Protein AF-A0A075GXI6-F1 (afdb_monomer_lite)

pLDDT: mean 93.5, std 5.25, range [70.19, 98.56]

Secondary structure (DSSP, 8-state):
-PPPPP-HHHHHHHHHH--TTT-TTGGGHHHHEEEEEPPTT-S-SEEEEESS-HHHHHHHHHTT-----EEEEE-GGGGG-HHHHHHHHHHHHHHHTT--S--HHHHHHHHHHSPPPPTTT-HHHHHHHHHHHHHTS--EEE-TTT--EEE--SSSPPSB-TTT--B-

Radius of gyration: 20.56 Å; chains: 1; bounding box: 50×33×53 Å

Organism: NCBI:txid1457966

Foldseek 3Di:
DDFDDDPVVLLVVCVVVDDCLQQLQSVVCVPQEDEGEDDLPDPDQKAKDQPDDPVVQVVCSVVSHHSHHMYMYGHPLCPVPVLQRQLRVSLRVSCSSPNVDDDPVSVVVSCVSRNHDDCVNGPSSVVVQVVVVVVVPDQWAADPPPRDIDGDPDPDRDQADPPPRDGD

Sequence (168 aa):
MDPPTFPTELLATLSTHLTEEEAPFLPYLERELRLEWLDPDSSSLGNTHFEMNHHDLFKRRRLRSPPGPVTIGLHPMLVDDEALLRHTLVHELLHAAGLLEHTERHTKLADEIAPPPTLSSSPVLRSLREGAISASGEKYWICASCGYEWERRTMRKPARCLKCAALM

Structure (mmCIF, N/CA/C/O backbone):
data_AF-A0A075GXI6-F1
#
_entry.id   AF-A0A075GXI6-F1
#
loop_
_atom_site.group_PDB
_atom_site.id
_atom_site.type_symbol
_atom_site.label_atom_id
_atom_site.label_alt_id
_atom_site.label_comp_id
_atom_site.label_asym_id
_atom_site.label_entity_id
_atom_site.label_seq_id
_atom_site.pdbx_PDB_ins_code
_atom_site.Cartn_x
_atom_site.Cartn_y
_atom_site.Cartn_z
_atom_site.occupancy
_atom_site.B_iso_or_equiv
_atom_site.auth_seq_id
_atom_site.auth_comp_id
_atom_site.auth_asym_id
_atom_site.auth_atom_id
_atom_site.pdbx_PDB_model_num
ATOM 1 N N . MET A 1 1 ? -10.058 -18.959 -6.331 1.00 70.19 1 MET A N 1
ATOM 2 C CA . MET A 1 1 ? -8.951 -18.458 -5.500 1.00 70.19 1 MET A CA 1
ATOM 3 C C . MET A 1 1 ? -9.566 -18.154 -4.152 1.00 70.19 1 MET A C 1
ATOM 5 O O . MET A 1 1 ? -10.587 -17.474 -4.138 1.00 70.19 1 MET A O 1
ATOM 9 N N . ASP A 1 2 ? -9.052 -18.744 -3.077 1.00 77.94 2 ASP A N 1
ATOM 10 C CA . ASP A 1 2 ? -9.565 -18.458 -1.733 1.00 77.94 2 ASP A CA 1
ATOM 11 C C . ASP A 1 2 ? -9.301 -16.986 -1.384 1.00 77.94 2 ASP A C 1
ATOM 13 O O . ASP A 1 2 ? -8.319 -16.424 -1.881 1.00 77.94 2 ASP A O 1
ATOM 17 N N . PRO A 1 3 ? -10.171 -16.330 -0.596 1.00 78.38 3 PRO A N 1
ATOM 18 C CA . PRO A 1 3 ? -9.969 -14.937 -0.208 1.00 78.38 3 PRO A CA 1
ATOM 19 C C . PRO A 1 3 ? -8.657 -14.764 0.577 1.00 78.38 3 PRO A C 1
ATOM 21 O O . PRO A 1 3 ? -8.203 -15.718 1.217 1.00 78.38 3 PRO A O 1
ATOM 24 N N . PRO A 1 4 ? -8.042 -13.564 0.560 1.00 87.81 4 PRO A N 1
ATOM 25 C CA . PRO A 1 4 ? -6.832 -13.314 1.331 1.00 87.81 4 PRO A CA 1
ATOM 26 C C . PRO A 1 4 ? -7.063 -13.590 2.821 1.00 87.81 4 PRO A C 1
ATOM 28 O O . PRO A 1 4 ? -8.097 -13.220 3.383 1.00 87.81 4 PRO A O 1
ATOM 31 N N . THR A 1 5 ? -6.092 -14.228 3.473 1.00 89.69 5 THR A N 1
ATOM 32 C CA . THR A 1 5 ? -6.165 -14.537 4.905 1.00 89.69 5 THR A CA 1
ATOM 33 C C . THR A 1 5 ? -6.252 -13.257 5.732 1.00 89.69 5 THR A C 1
ATOM 35 O O . THR A 1 5 ? -5.486 -12.318 5.519 1.00 89.69 5 THR A O 1
ATOM 38 N N . PHE A 1 6 ? -7.160 -13.235 6.711 1.00 91.62 6 PHE A N 1
ATOM 39 C CA . PHE A 1 6 ? -7.337 -12.079 7.586 1.00 91.62 6 PHE A CA 1
ATOM 40 C C . PHE A 1 6 ? -6.053 -11.768 8.390 1.00 91.62 6 PHE A C 1
ATOM 42 O O . PHE A 1 6 ? -5.431 -12.694 8.920 1.00 91.62 6 PHE A O 1
ATOM 49 N N . PRO A 1 7 ? -5.630 -10.495 8.518 1.00 93.12 7 PRO A N 1
ATOM 50 C CA . PRO A 1 7 ? -4.269 -10.161 8.923 1.00 93.12 7 PRO A CA 1
ATOM 51 C C . PRO A 1 7 ? -4.140 -9.890 10.431 1.00 93.12 7 PRO A C 1
ATOM 53 O O . PRO A 1 7 ? -3.653 -8.836 10.840 1.00 93.12 7 PRO A O 1
ATOM 56 N N . THR A 1 8 ? -4.559 -10.838 11.274 1.00 94.19 8 THR A N 1
ATOM 57 C CA . THR A 1 8 ? -4.611 -10.668 12.742 1.00 94.19 8 THR A CA 1
ATOM 58 C C . THR A 1 8 ? -3.270 -10.237 13.349 1.00 94.19 8 THR A C 1
ATOM 60 O O . THR A 1 8 ? -3.213 -9.257 14.090 1.00 94.19 8 THR A O 1
ATOM 63 N N . GLU A 1 9 ? -2.171 -10.900 12.981 1.00 95.12 9 GLU A N 1
ATOM 64 C CA . GLU A 1 9 ? -0.828 -10.576 13.494 1.00 95.12 9 GLU A CA 1
ATOM 65 C C . GLU A 1 9 ? -0.354 -9.171 13.080 1.00 95.12 9 GLU A C 1
ATOM 67 O O . GLU A 1 9 ? 0.336 -8.480 13.834 1.00 95.12 9 GLU A O 1
ATOM 72 N N . LEU A 1 10 ? -0.742 -8.709 11.886 1.00 96.06 10 LEU A N 1
ATOM 73 C CA . LEU A 1 10 ? -0.408 -7.362 11.419 1.00 96.06 10 LEU A CA 1
ATOM 74 C C . LEU A 1 10 ? -1.218 -6.298 12.160 1.00 96.06 10 LEU A C 1
ATOM 76 O O . LEU A 1 10 ? -0.653 -5.268 12.513 1.00 96.06 10 LEU A O 1
ATOM 80 N N . LEU A 1 11 ? -2.500 -6.544 12.449 1.00 96.62 11 LEU A N 1
ATOM 81 C CA . LEU A 1 11 ? -3.308 -5.639 13.276 1.00 96.62 11 LEU A CA 1
ATOM 82 C C . LEU A 1 11 ? -2.735 -5.513 14.695 1.00 96.62 11 LEU A C 1
ATOM 84 O O . LEU A 1 11 ? -2.655 -4.405 15.235 1.00 96.62 11 LEU A O 1
ATOM 88 N N . ALA A 1 12 ? -2.275 -6.626 15.275 1.00 96.12 12 ALA A N 1
ATOM 89 C CA . ALA A 1 12 ? -1.589 -6.620 16.564 1.00 96.12 12 ALA A CA 1
ATOM 90 C C . ALA A 1 12 ? -0.286 -5.806 16.501 1.00 96.12 12 ALA A C 1
ATOM 92 O O . ALA A 1 12 ? -0.059 -4.949 17.353 1.00 96.12 12 ALA A O 1
ATOM 93 N N . THR A 1 13 ? 0.518 -6.003 15.451 1.00 97.00 13 THR A N 1
ATOM 94 C CA . THR A 1 13 ? 1.751 -5.233 15.219 1.00 97.00 13 THR A CA 1
ATOM 95 C C . THR A 1 13 ? 1.452 -3.739 15.076 1.00 97.00 13 THR A C 1
ATOM 97 O O . THR A 1 13 ? 2.051 -2.916 15.755 1.00 97.00 13 THR A O 1
ATOM 100 N N . LEU A 1 14 ? 0.473 -3.349 14.261 1.00 96.19 14 LEU A N 1
ATOM 101 C CA . LEU A 1 14 ? 0.084 -1.943 14.109 1.00 96.19 14 LEU A CA 1
ATOM 102 C C . LEU A 1 14 ? -0.299 -1.305 15.450 1.00 96.19 14 LEU A C 1
ATOM 104 O O . LEU A 1 14 ? 0.097 -0.173 15.727 1.00 96.19 14 LEU A O 1
ATOM 108 N N . SER A 1 15 ? -0.988 -2.058 16.310 1.00 95.25 15 SER A N 1
ATOM 109 C CA . SER A 1 15 ? -1.419 -1.593 17.633 1.00 95.25 15 SER A CA 1
ATOM 110 C C . SER A 1 15 ? -0.255 -1.322 18.593 1.00 95.25 15 SER A C 1
ATOM 112 O O . SER A 1 15 ? -0.426 -0.565 19.543 1.00 95.25 15 SER A O 1
ATOM 114 N N . THR A 1 16 ? 0.936 -1.890 18.359 1.00 96.50 16 THR A N 1
ATOM 115 C CA . THR A 1 16 ? 2.135 -1.579 19.158 1.00 96.50 16 THR A CA 1
ATOM 116 C C . THR A 1 16 ? 2.906 -0.365 18.641 1.00 96.50 16 THR A C 1
ATOM 118 O O . THR A 1 16 ? 3.706 0.199 19.384 1.00 96.50 16 THR A O 1
ATOM 121 N N . HIS A 1 17 ? 2.694 0.042 17.385 1.00 94.88 17 HIS A N 1
ATOM 122 C CA . HIS A 1 17 ? 3.408 1.161 16.756 1.00 94.88 17 HIS A CA 1
ATOM 123 C C . HIS A 1 17 ? 2.597 2.461 16.680 1.00 94.88 17 HIS A C 1
ATOM 125 O O . HIS A 1 17 ? 3.185 3.532 16.488 1.00 94.88 17 HIS A O 1
ATOM 131 N N . LEU A 1 18 ? 1.270 2.369 16.781 1.00 95.50 18 LEU A N 1
ATOM 132 C CA . LEU A 1 18 ? 0.345 3.476 16.565 1.00 95.50 18 LEU A CA 1
ATOM 133 C C . LEU A 1 18 ? -0.436 3.813 17.827 1.00 95.50 18 LEU A C 1
ATOM 135 O O . LEU A 1 18 ? -0.896 2.946 18.566 1.00 95.50 18 LEU A O 1
ATOM 139 N N . THR A 1 19 ? -0.638 5.108 18.029 1.00 94.31 19 THR A N 1
ATOM 140 C CA . THR A 1 19 ? -1.552 5.621 19.048 1.00 94.31 19 THR A CA 1
ATOM 141 C C . THR A 1 19 ? -2.986 5.713 18.516 1.00 94.31 19 THR A C 1
ATOM 143 O O . THR A 1 19 ? -3.212 5.825 17.310 1.00 94.31 19 THR A O 1
ATOM 146 N N . GLU A 1 20 ? -3.977 5.766 19.413 1.00 90.69 20 GLU A N 1
ATOM 147 C CA . GLU A 1 20 ? -5.381 6.016 19.033 1.00 90.69 20 GLU A CA 1
ATOM 148 C C . GLU A 1 20 ? -5.595 7.366 18.324 1.00 90.69 20 GLU A C 1
ATOM 150 O O . GLU A 1 20 ? -6.607 7.571 17.656 1.00 90.69 20 GLU A O 1
ATOM 155 N N . GLU A 1 21 ? -4.679 8.322 18.493 1.00 92.06 21 GLU A N 1
ATOM 156 C CA . GLU A 1 21 ? -4.751 9.617 17.817 1.00 92.06 21 GLU A CA 1
ATOM 157 C C . GLU A 1 21 ? -4.282 9.536 16.358 1.00 92.06 21 GLU A C 1
ATOM 159 O O . GLU A 1 21 ? -4.904 10.126 15.466 1.00 92.06 21 GLU A O 1
ATOM 164 N N . GLU A 1 22 ? -3.208 8.786 16.104 1.00 93.88 22 GLU A N 1
ATOM 165 C CA . GLU A 1 22 ? -2.712 8.526 14.750 1.00 93.88 22 GLU A CA 1
ATOM 166 C C . GLU A 1 22 ? -3.691 7.632 13.975 1.00 93.88 22 GLU A C 1
ATOM 168 O O . GLU A 1 22 ? -4.036 7.946 12.831 1.00 93.88 22 GLU A O 1
ATOM 173 N N . ALA A 1 23 ? -4.173 6.569 14.629 1.00 96.94 23 ALA A N 1
ATOM 174 C CA . ALA A 1 23 ? -4.925 5.470 14.032 1.00 96.94 23 ALA A CA 1
ATOM 175 C C . ALA A 1 23 ? -6.280 5.212 14.731 1.00 96.94 23 ALA A C 1
ATOM 177 O O . ALA A 1 23 ? -6.505 4.144 15.307 1.00 96.94 23 ALA A O 1
ATOM 178 N N . PRO A 1 24 ? -7.224 6.169 14.687 1.00 97.38 24 PRO A N 1
ATOM 179 C CA . PRO A 1 24 ? -8.476 6.096 15.444 1.00 97.38 24 PRO A CA 1
ATOM 180 C C . PRO A 1 24 ? -9.425 4.980 14.992 1.00 97.38 24 PRO A C 1
ATOM 182 O O . PRO A 1 24 ? -10.404 4.701 15.684 1.00 97.38 24 PRO A O 1
ATOM 185 N N . PHE A 1 25 ? -9.183 4.366 13.832 1.00 98.06 25 PHE A N 1
ATOM 186 C CA . PHE A 1 25 ? -10.013 3.278 13.323 1.00 98.06 25 PHE A CA 1
ATOM 187 C C . PHE A 1 25 ? -9.465 1.889 13.640 1.00 98.06 25 PHE A C 1
ATOM 189 O O . PHE A 1 25 ? -10.226 0.923 13.578 1.00 98.06 25 PHE A O 1
ATOM 196 N N . LEU A 1 26 ? -8.189 1.789 14.028 1.00 97.50 26 LEU A N 1
ATOM 197 C CA . LEU A 1 26 ? -7.507 0.523 14.294 1.00 97.50 26 LEU A CA 1
ATOM 198 C C . LEU A 1 26 ? -8.277 -0.407 15.253 1.00 97.50 26 LEU A C 1
ATOM 200 O O . LEU A 1 26 ? -8.435 -1.578 14.905 1.00 97.50 26 LEU A O 1
ATOM 204 N N . PRO A 1 27 ? -8.861 0.074 16.374 1.00 96.69 27 PRO A N 1
ATOM 205 C CA . PRO A 1 27 ? -9.603 -0.789 17.301 1.00 96.69 27 PRO A CA 1
ATOM 206 C C . PRO A 1 27 ? -10.870 -1.423 16.712 1.00 96.69 27 PRO A C 1
ATOM 208 O O . PRO A 1 27 ? -11.437 -2.340 17.300 1.00 96.69 27 PRO A O 1
ATOM 211 N N . TYR A 1 28 ? -11.359 -0.918 15.577 1.00 97.38 28 TYR A N 1
ATOM 212 C CA . TYR A 1 28 ? -12.591 -1.389 14.948 1.00 97.38 28 TYR A CA 1
ATOM 213 C C . TYR A 1 28 ? -12.333 -2.324 13.760 1.00 97.38 28 TYR A C 1
ATOM 215 O O . TYR A 1 28 ? -13.268 -2.988 13.310 1.00 97.38 28 TYR A O 1
ATOM 223 N N . LEU A 1 29 ? -11.095 -2.407 13.258 1.00 97.25 29 LEU A N 1
ATOM 224 C CA . LEU A 1 29 ? -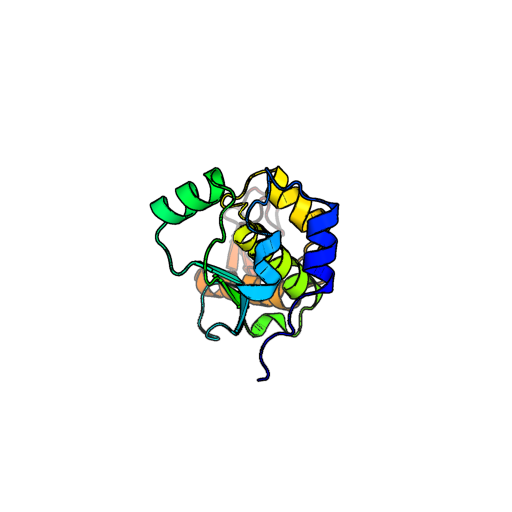10.791 -3.146 12.030 1.00 97.25 29 LEU A CA 1
ATOM 225 C C . LEU A 1 29 ? -11.067 -4.644 12.142 1.00 97.25 29 LEU A C 1
ATOM 227 O O . LEU A 1 29 ? -11.517 -5.230 11.169 1.00 97.25 29 LEU A O 1
ATOM 231 N N . GLU A 1 30 ? -10.904 -5.257 13.314 1.00 95.75 30 GLU A N 1
ATOM 232 C CA . GLU A 1 30 ? -11.209 -6.684 13.497 1.00 95.75 30 GLU A CA 1
ATOM 233 C C . GLU A 1 30 ? -12.666 -7.038 13.142 1.00 95.75 30 GLU A C 1
ATOM 235 O O . GLU A 1 30 ? -12.946 -8.135 12.666 1.00 95.75 30 GLU A O 1
ATOM 240 N N . ARG A 1 31 ? -13.596 -6.091 13.325 1.00 96.31 31 ARG A N 1
ATOM 241 C CA . ARG A 1 31 ? -15.018 -6.273 13.001 1.00 96.31 31 ARG A CA 1
ATOM 242 C C . ARG A 1 31 ? -15.401 -5.718 11.631 1.00 96.31 31 ARG A C 1
ATOM 244 O O . ARG A 1 31 ? -16.294 -6.263 10.988 1.00 96.31 31 ARG A O 1
ATOM 251 N N . GLU A 1 32 ? -14.810 -4.597 11.229 1.00 96.81 32 GLU A N 1
ATOM 252 C CA . GLU A 1 32 ? -15.275 -3.824 10.071 1.00 96.81 32 GLU A CA 1
ATOM 253 C C . GLU A 1 32 ? -14.485 -4.107 8.779 1.00 96.81 32 GLU A C 1
ATOM 255 O O . GLU A 1 32 ? -14.977 -3.792 7.693 1.00 96.81 32 GLU A O 1
ATOM 260 N N . LEU A 1 33 ? -13.276 -4.678 8.882 1.00 97.94 33 LEU A N 1
ATOM 261 C CA . LEU A 1 33 ? -12.390 -4.921 7.744 1.00 97.94 33 LEU A CA 1
ATOM 262 C C . LEU A 1 33 ? -12.780 -6.182 6.973 1.00 97.94 33 LEU A C 1
ATOM 264 O O . LEU A 1 33 ? -12.991 -7.252 7.543 1.00 97.94 33 LEU A O 1
ATOM 268 N N . ARG A 1 34 ? -12.769 -6.072 5.647 1.00 97.25 34 ARG A N 1
ATOM 269 C CA . ARG A 1 34 ? -12.806 -7.199 4.713 1.00 97.25 34 ARG A CA 1
ATOM 270 C C . ARG A 1 34 ? -11.604 -7.144 3.781 1.00 97.25 34 ARG A C 1
ATOM 272 O O . ARG A 1 34 ? -11.156 -6.060 3.417 1.00 97.25 34 ARG A O 1
ATOM 279 N N . LEU A 1 35 ? -11.109 -8.316 3.393 1.00 97.25 35 LEU A N 1
ATOM 280 C CA . LEU A 1 35 ? -10.091 -8.455 2.357 1.00 97.25 35 LEU A CA 1
ATOM 281 C C . LEU A 1 35 ? -10.697 -9.103 1.118 1.00 97.25 35 LEU A C 1
ATOM 283 O O . LEU A 1 35 ? -11.467 -10.058 1.231 1.00 97.25 35 LEU A O 1
ATOM 287 N N . GLU A 1 36 ? -10.300 -8.623 -0.053 1.00 97.06 36 GLU A N 1
ATOM 288 C CA . GLU A 1 36 ? -10.678 -9.217 -1.331 1.00 97.06 36 GLU A CA 1
ATOM 289 C C . GLU A 1 36 ? -9.523 -9.203 -2.332 1.00 97.06 36 GLU A C 1
ATOM 291 O O . GLU A 1 36 ? -8.567 -8.433 -2.215 1.00 97.06 36 GLU A O 1
ATOM 296 N N . TRP A 1 37 ? -9.621 -10.078 -3.331 1.00 97.19 37 TRP A N 1
ATOM 297 C CA . TRP A 1 37 ? -8.776 -9.985 -4.513 1.00 97.19 37 TRP A CA 1
ATOM 298 C C . TRP A 1 37 ? -9.401 -8.999 -5.494 1.00 97.19 37 TRP A C 1
ATOM 300 O O . TRP A 1 37 ? -10.583 -9.111 -5.819 1.00 97.19 37 TRP A O 1
ATOM 310 N N . LEU A 1 38 ? -8.595 -8.057 -5.971 1.00 97.12 38 LEU A N 1
ATOM 311 C CA . LEU A 1 38 ? -8.972 -7.148 -7.044 1.00 97.12 38 LEU A CA 1
ATOM 312 C C . LEU A 1 38 ? -9.123 -7.898 -8.369 1.00 97.12 38 LEU A C 1
ATOM 314 O O . LEU A 1 38 ? -8.609 -9.006 -8.551 1.00 97.12 38 LEU A O 1
ATOM 318 N N . ASP A 1 39 ? -9.786 -7.238 -9.316 1.00 94.94 39 ASP A N 1
ATOM 319 C CA . ASP A 1 39 ? -9.790 -7.660 -10.712 1.00 94.94 39 ASP A CA 1
ATOM 320 C C . ASP A 1 39 ? -8.337 -7.761 -11.235 1.00 94.94 39 ASP A C 1
ATOM 322 O O . ASP A 1 39 ? -7.554 -6.837 -10.987 1.00 94.94 39 ASP A O 1
ATOM 326 N N . PRO A 1 40 ? -7.944 -8.848 -11.931 1.00 93.19 40 PRO A N 1
ATOM 327 C CA . PRO A 1 40 ? -6.618 -8.976 -12.541 1.00 93.19 40 PRO A CA 1
ATOM 328 C C . PRO A 1 40 ? -6.243 -7.861 -13.529 1.00 93.19 40 PRO A C 1
ATOM 330 O O . PRO A 1 40 ? -5.057 -7.691 -13.806 1.00 93.19 40 PRO A O 1
ATOM 333 N N . ASP A 1 41 ? -7.227 -7.131 -14.061 1.00 91.62 41 ASP A N 1
ATOM 334 C CA . ASP A 1 41 ? -7.021 -5.983 -14.950 1.00 91.62 41 ASP A CA 1
ATOM 335 C C . ASP A 1 41 ? -6.939 -4.643 -14.183 1.00 91.62 41 ASP A C 1
ATOM 337 O O . ASP A 1 41 ? -6.792 -3.573 -14.783 1.00 91.62 41 ASP A O 1
ATOM 341 N N . SER A 1 42 ? -7.024 -4.669 -12.847 1.00 92.88 42 SER A N 1
ATOM 342 C CA . SER A 1 42 ? -6.868 -3.486 -11.997 1.00 92.88 42 SER A CA 1
ATOM 343 C C . SER A 1 42 ? -5.487 -2.852 -12.172 1.00 92.88 42 SER A C 1
ATOM 345 O O . SER A 1 42 ? -4.449 -3.505 -12.082 1.00 92.88 42 SER A O 1
ATOM 347 N N . SER A 1 43 ? -5.452 -1.526 -12.317 1.00 89.75 43 SER A N 1
ATOM 348 C CA . SER A 1 43 ? -4.199 -0.765 -12.383 1.00 89.75 43 SER A CA 1
ATOM 349 C C . SER A 1 43 ? -3.479 -0.627 -11.035 1.00 89.75 43 SER A C 1
ATOM 351 O O . SER A 1 43 ? -2.363 -0.107 -10.992 1.00 89.75 43 SER A O 1
ATOM 353 N N . SER A 1 44 ? -4.118 -1.028 -9.934 1.00 94.44 44 SER A N 1
ATOM 354 C CA . SER A 1 44 ? -3.609 -0.858 -8.569 1.00 94.44 44 SER A CA 1
ATOM 355 C C . SER A 1 44 ? -3.195 -2.193 -7.958 1.00 94.44 44 SER A C 1
ATOM 357 O O . SER A 1 44 ? -3.921 -3.178 -8.078 1.00 94.44 44 SER A O 1
ATOM 359 N N . LEU A 1 45 ? -2.059 -2.205 -7.250 1.00 96.50 45 LEU A N 1
ATOM 360 C CA . LEU A 1 45 ? -1.600 -3.364 -6.470 1.00 96.50 45 LEU A CA 1
ATOM 361 C C . LEU A 1 45 ? -2.414 -3.574 -5.192 1.00 96.50 45 LEU A C 1
ATOM 363 O O . LEU A 1 45 ? -2.636 -4.709 -4.783 1.00 96.50 45 LEU A O 1
ATOM 367 N N . GLY A 1 46 ? -2.846 -2.483 -4.574 1.00 97.56 46 GLY A N 1
ATOM 368 C CA . GLY A 1 46 ? -3.721 -2.481 -3.417 1.00 97.56 46 GLY A CA 1
ATOM 369 C C . GLY A 1 46 ? -4.608 -1.247 -3.442 1.00 97.56 46 GLY A C 1
ATOM 370 O O . GLY A 1 46 ? -4.292 -0.263 -4.119 1.00 97.56 46 GLY A O 1
ATOM 371 N N . ASN A 1 47 ? -5.750 -1.330 -2.772 1.00 97.75 47 ASN A N 1
ATOM 372 C CA . ASN A 1 47 ? -6.567 -0.167 -2.469 1.00 97.75 47 ASN A CA 1
ATOM 373 C C . ASN A 1 47 ? -7.339 -0.367 -1.162 1.00 97.75 47 ASN A C 1
ATOM 375 O O . ASN A 1 47 ? -7.594 -1.488 -0.727 1.00 97.75 47 ASN A O 1
ATOM 379 N N . THR A 1 48 ? -7.742 0.752 -0.569 1.00 98.12 48 THR A N 1
ATOM 380 C CA . THR A 1 48 ? -8.612 0.792 0.602 1.00 98.12 48 THR A CA 1
ATOM 381 C C . THR A 1 48 ? -9.884 1.537 0.236 1.00 98.12 48 THR A C 1
ATOM 383 O O . THR A 1 48 ? -9.849 2.708 -0.148 1.00 98.12 48 THR A O 1
ATOM 386 N N . HIS A 1 49 ? -11.020 0.863 0.363 1.00 97.44 49 HIS A N 1
ATOM 387 C CA . HIS A 1 49 ? -12.335 1.419 0.096 1.00 97.44 49 HIS A CA 1
ATOM 388 C C . HIS A 1 49 ? -13.141 1.559 1.387 1.00 97.44 49 HIS A C 1
ATOM 390 O O . HIS A 1 49 ? -13.379 0.582 2.097 1.00 97.44 49 HIS A O 1
ATOM 396 N N . PHE A 1 50 ? -13.600 2.778 1.660 1.00 97.75 50 PHE A N 1
ATOM 397 C CA . PHE A 1 50 ? -14.596 3.059 2.687 1.00 97.75 50 PHE A CA 1
ATOM 398 C C . PHE A 1 50 ? -15.951 3.263 2.011 1.00 97.75 50 PHE A C 1
ATOM 400 O O . PHE A 1 50 ? -16.046 4.025 1.052 1.00 97.75 50 PHE A O 1
ATOM 407 N N . GLU A 1 51 ? -17.008 2.661 2.558 1.00 95.62 51 GLU A N 1
ATOM 408 C CA . GLU A 1 51 ? -18.380 2.834 2.044 1.00 95.62 51 GLU A CA 1
ATOM 409 C C . GLU A 1 51 ? -18.878 4.289 2.150 1.00 95.62 51 GLU A C 1
ATOM 411 O O . GLU A 1 51 ? -19.803 4.714 1.457 1.00 95.62 51 GLU A O 1
ATOM 416 N N . MET A 1 52 ? -18.291 5.072 3.058 1.00 93.31 52 MET A N 1
ATOM 417 C CA . MET A 1 52 ? -18.659 6.468 3.277 1.00 93.31 52 MET A CA 1
ATOM 418 C C . MET A 1 52 ? -17.823 7.441 2.446 1.00 93.31 52 MET A C 1
ATOM 420 O O . MET A 1 52 ? -16.683 7.177 2.075 1.00 93.31 52 MET A O 1
ATOM 424 N N . ASN A 1 53 ? -18.378 8.632 2.219 1.00 94.06 53 ASN A N 1
ATOM 425 C CA . ASN A 1 53 ? -17.643 9.718 1.583 1.00 94.06 53 ASN A CA 1
ATOM 426 C C . ASN A 1 53 ? -16.538 10.280 2.502 1.00 94.06 53 ASN A C 1
ATOM 428 O O . ASN A 1 53 ? -16.543 10.100 3.722 1.00 94.06 53 ASN A O 1
ATOM 432 N N . HIS A 1 54 ? -15.626 11.048 1.903 1.00 91.94 54 HIS A N 1
ATOM 433 C CA . HIS A 1 54 ? -14.493 11.658 2.599 1.00 91.94 54 HIS A CA 1
ATOM 434 C C . HIS A 1 54 ? -14.913 12.534 3.790 1.00 91.94 54 HIS A C 1
ATOM 436 O O . HIS A 1 54 ? -14.320 12.430 4.860 1.00 91.94 54 HIS A O 1
ATOM 442 N N . HIS A 1 55 ? -15.936 13.381 3.650 1.00 94.94 55 HIS A N 1
ATOM 443 C CA . HIS A 1 55 ? -16.349 14.291 4.723 1.00 94.94 55 HIS A CA 1
ATOM 444 C C . HIS A 1 55 ? -16.784 13.527 5.984 1.00 94.94 55 HIS A C 1
ATOM 446 O O . HIS A 1 55 ? -16.360 13.851 7.098 1.00 94.94 55 HIS A O 1
ATOM 452 N N . ASP A 1 56 ? -17.594 12.484 5.811 1.00 95.50 56 ASP A N 1
ATOM 453 C CA . ASP A 1 56 ? -18.060 11.659 6.923 1.00 95.50 56 ASP A CA 1
ATOM 454 C C . ASP A 1 56 ? -16.921 10.847 7.542 1.00 95.50 56 ASP A C 1
ATOM 456 O O . ASP A 1 56 ? -16.842 10.748 8.771 1.00 95.50 56 ASP A O 1
ATOM 460 N N . LEU A 1 57 ? -15.984 10.368 6.721 1.00 95.62 57 LEU A N 1
ATOM 461 C CA . LEU A 1 57 ? -14.787 9.673 7.185 1.00 95.62 57 LEU A CA 1
ATOM 462 C C . LEU A 1 57 ? -13.919 10.572 8.075 1.00 95.62 57 LEU A C 1
ATOM 464 O O . LEU A 1 57 ? -13.586 10.197 9.201 1.00 95.62 57 LEU A O 1
ATOM 468 N N . PHE A 1 58 ? -13.619 11.800 7.639 1.00 95.06 58 PHE A N 1
ATOM 469 C CA . PHE A 1 58 ? -12.855 12.767 8.438 1.00 95.06 58 PHE A CA 1
ATOM 470 C C . PHE A 1 58 ? -13.574 13.138 9.742 1.00 95.06 58 PHE A C 1
ATOM 472 O O . PHE A 1 58 ? -12.940 13.272 10.795 1.00 95.06 58 PHE A O 1
ATOM 479 N N . LYS A 1 59 ? -14.907 13.253 9.710 1.00 95.81 59 LYS A N 1
ATOM 480 C CA . LYS A 1 59 ? -15.714 13.476 10.915 1.00 95.81 59 LYS A CA 1
ATOM 481 C C . LYS A 1 59 ? -15.603 12.299 11.889 1.00 95.81 59 LYS A C 1
ATOM 483 O O . LYS A 1 59 ? -15.372 12.528 13.077 1.00 95.81 59 LYS A O 1
ATOM 488 N N . ARG A 1 60 ? -15.731 11.054 11.414 1.00 95.62 60 ARG A N 1
ATOM 489 C CA . ARG A 1 60 ? -15.569 9.838 12.236 1.00 95.62 60 ARG A CA 1
ATOM 490 C C . ARG A 1 60 ? -14.170 9.740 12.827 1.00 95.62 60 ARG A C 1
ATOM 492 O O . ARG A 1 60 ? -14.054 9.469 14.020 1.00 95.62 60 ARG A O 1
ATOM 499 N N . ARG A 1 61 ? -13.142 10.053 12.031 1.00 95.38 61 ARG A N 1
ATOM 500 C CA . ARG A 1 61 ? -11.737 10.101 12.455 1.00 95.38 61 ARG A CA 1
ATOM 501 C C . ARG A 1 61 ? -11.560 11.042 13.648 1.00 95.38 61 ARG A C 1
ATOM 503 O O . ARG A 1 61 ? -11.017 10.644 14.673 1.00 95.38 61 ARG A O 1
ATOM 510 N N . ARG A 1 62 ? -12.091 12.269 13.554 1.00 94.94 62 ARG A N 1
ATOM 511 C CA . ARG A 1 62 ? -12.033 13.266 14.640 1.00 94.94 62 ARG A CA 1
ATOM 512 C C . ARG A 1 62 ? -12.789 12.823 15.896 1.00 94.94 62 ARG A C 1
ATOM 514 O O . ARG A 1 62 ? -12.359 13.130 17.002 1.00 94.94 62 ARG A O 1
ATOM 521 N N . LEU A 1 63 ? -13.909 12.123 15.724 1.00 95.44 63 LEU A N 1
ATOM 522 C CA . LEU A 1 63 ? -14.738 11.605 16.816 1.00 95.44 63 LEU A CA 1
ATOM 523 C C . LEU A 1 63 ? -14.271 10.241 17.352 1.00 95.44 63 LEU A C 1
ATOM 525 O O . LEU A 1 63 ? -14.939 9.695 18.227 1.00 95.44 63 LEU A O 1
ATOM 529 N N . ARG A 1 64 ? -13.183 9.669 16.813 1.00 95.25 64 ARG A N 1
ATOM 530 C CA . ARG A 1 64 ? -12.674 8.323 17.151 1.00 95.25 64 ARG A CA 1
ATOM 531 C C . ARG A 1 64 ? -13.758 7.239 17.126 1.00 95.25 64 ARG A C 1
ATOM 533 O O . ARG A 1 64 ? -13.780 6.310 17.929 1.00 95.25 64 ARG A O 1
ATOM 540 N N . SER A 1 65 ? -14.706 7.405 16.211 1.00 95.50 65 SER A N 1
ATOM 541 C CA . SER A 1 65 ? -15.833 6.497 16.019 1.00 95.50 65 SER A CA 1
ATOM 542 C C . SER A 1 65 ? -15.511 5.487 14.913 1.00 95.50 65 SER A C 1
ATOM 544 O O . SER A 1 65 ? -14.678 5.796 14.060 1.00 95.50 65 SER A O 1
ATOM 546 N N . PRO A 1 66 ? -16.193 4.328 14.862 1.00 96.12 66 PRO A N 1
ATOM 547 C CA . PRO A 1 66 ? -15.944 3.325 13.831 1.00 96.12 66 PRO A CA 1
ATOM 548 C C . PRO A 1 66 ? -16.042 3.908 12.412 1.00 96.12 66 PRO A C 1
ATOM 550 O O . PRO A 1 66 ? -16.961 4.709 12.165 1.00 96.12 66 PRO A O 1
ATOM 553 N N . PRO A 1 67 ? -15.169 3.480 11.478 1.00 95.75 67 PRO A N 1
ATOM 554 C CA . PRO A 1 67 ? -15.233 3.891 10.075 1.00 95.75 67 PRO A CA 1
ATOM 555 C C . PRO A 1 67 ? -16.401 3.240 9.320 1.00 95.75 67 PRO A C 1
ATOM 557 O O . PRO A 1 67 ? -16.637 3.584 8.170 1.00 95.75 67 PRO A O 1
ATOM 560 N N . GLY A 1 68 ? -17.144 2.321 9.949 1.00 96.00 68 GLY A N 1
ATOM 561 C CA . GLY A 1 68 ? -18.056 1.428 9.233 1.00 96.00 68 GLY A CA 1
ATOM 562 C C . GLY A 1 68 ? -17.280 0.433 8.364 1.00 96.00 68 GLY A C 1
ATOM 563 O O . GLY A 1 68 ? -16.059 0.341 8.510 1.00 96.00 68 GLY A O 1
ATOM 564 N N . PRO A 1 69 ? -17.960 -0.295 7.464 1.00 97.44 69 PRO A N 1
ATOM 565 C CA . PRO A 1 69 ? -17.306 -1.305 6.650 1.00 97.44 69 PRO A CA 1
ATOM 566 C C . PRO A 1 69 ? -16.180 -0.711 5.801 1.00 97.44 69 PRO A C 1
ATOM 568 O O . PRO A 1 69 ? -16.362 0.309 5.129 1.00 97.44 69 PRO A O 1
ATOM 571 N N . VAL A 1 70 ? -15.030 -1.377 5.834 1.00 98.00 70 VAL A N 1
ATOM 572 C CA . VAL A 1 70 ? -13.850 -1.034 5.041 1.00 98.00 70 VAL A CA 1
ATOM 573 C C . VAL A 1 70 ? -13.368 -2.280 4.314 1.00 98.00 70 VAL A C 1
ATOM 575 O O . VAL A 1 70 ? -13.292 -3.362 4.895 1.00 98.00 70 VAL A O 1
ATOM 578 N N . THR A 1 71 ? -13.055 -2.132 3.035 1.00 98.31 71 THR A N 1
ATOM 579 C CA . THR A 1 71 ? -12.585 -3.228 2.189 1.00 98.31 71 THR A CA 1
ATOM 580 C C . THR A 1 71 ? -11.188 -2.892 1.698 1.00 98.31 71 THR A C 1
ATOM 582 O O . THR A 1 71 ? -10.983 -1.829 1.115 1.00 98.31 71 THR A O 1
ATOM 585 N N . ILE A 1 72 ? -10.227 -3.781 1.940 1.00 98.56 72 ILE A N 1
ATOM 586 C CA . ILE A 1 72 ? -8.907 -3.714 1.316 1.00 98.56 72 ILE A CA 1
ATOM 587 C C . ILE A 1 72 ? -8.883 -4.708 0.161 1.00 98.56 72 ILE A C 1
ATOM 589 O O . ILE A 1 72 ? -9.047 -5.915 0.363 1.00 98.56 72 ILE A O 1
ATOM 593 N N . GLY A 1 73 ? -8.656 -4.195 -1.040 1.00 98.12 73 GLY A N 1
ATOM 594 C CA . GLY A 1 73 ? -8.399 -5.007 -2.215 1.00 98.12 73 GLY A CA 1
ATOM 595 C C . GLY A 1 73 ? -6.902 -5.219 -2.411 1.00 98.12 73 GLY A C 1
ATOM 596 O O . GLY A 1 73 ? -6.121 -4.276 -2.295 1.00 98.12 73 GLY A O 1
ATOM 597 N N . LEU A 1 74 ? -6.499 -6.445 -2.744 1.00 98.12 74 LEU A N 1
ATOM 598 C CA . LEU A 1 74 ? -5.131 -6.793 -3.139 1.00 98.12 74 LEU A CA 1
ATOM 599 C C . LEU A 1 74 ? -5.118 -7.370 -4.551 1.00 98.12 74 LEU A C 1
ATOM 601 O O . LEU A 1 74 ? -5.984 -8.158 -4.922 1.00 98.12 74 LEU A O 1
ATOM 605 N N . HIS A 1 75 ? -4.123 -7.014 -5.352 1.00 97.38 75 HIS A N 1
ATOM 606 C CA . HIS A 1 75 ? -4.006 -7.540 -6.704 1.00 97.38 75 HIS A CA 1
ATOM 607 C C . HIS A 1 75 ? -3.534 -9.006 -6.682 1.00 97.38 75 HIS A C 1
ATOM 609 O O . HIS A 1 75 ? -2.524 -9.303 -6.038 1.00 97.38 75 HIS A O 1
ATOM 615 N N . PRO A 1 76 ? -4.173 -9.932 -7.427 1.00 96.12 76 PRO A N 1
ATOM 616 C CA . PRO A 1 76 ? -3.821 -11.359 -7.409 1.00 96.12 76 PRO A CA 1
ATOM 617 C C . PRO A 1 76 ? -2.378 -11.653 -7.849 1.00 96.12 76 PRO A C 1
ATOM 619 O O . PRO A 1 76 ? -1.785 -12.634 -7.413 1.00 96.12 76 PRO A O 1
ATOM 622 N N . MET A 1 77 ? -1.770 -10.779 -8.658 1.00 94.94 77 MET A N 1
ATOM 623 C CA . MET A 1 77 ? -0.343 -10.870 -9.028 1.00 94.94 77 ME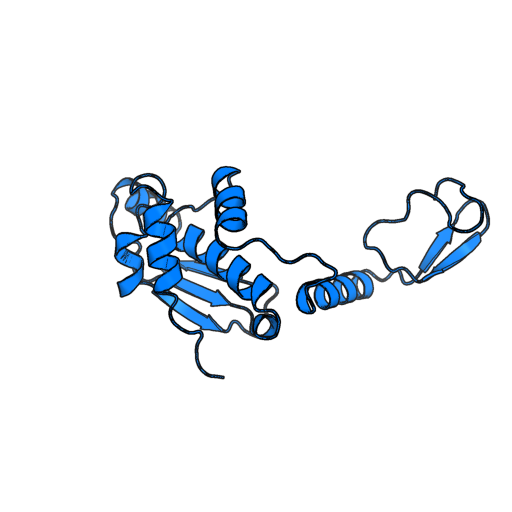T A CA 1
ATOM 624 C C . MET A 1 77 ? 0.622 -10.868 -7.829 1.00 94.94 77 MET A C 1
ATOM 626 O O . MET A 1 77 ? 1.765 -11.285 -7.977 1.00 94.94 77 MET A O 1
ATOM 630 N N . LEU A 1 78 ? 0.187 -10.388 -6.659 1.00 95.88 78 LEU A N 1
ATOM 631 C CA . LEU A 1 78 ? 1.006 -10.327 -5.448 1.00 95.88 78 LEU A CA 1
ATOM 632 C C . LEU A 1 78 ? 1.243 -11.701 -4.802 1.00 95.88 78 LEU A C 1
ATOM 634 O O . LEU A 1 78 ? 2.142 -11.818 -3.978 1.00 95.88 78 LEU A O 1
ATOM 638 N N . VAL A 1 79 ? 0.466 -12.734 -5.154 1.00 93.44 79 VAL A N 1
ATOM 639 C CA . VAL A 1 79 ? 0.533 -14.067 -4.517 1.00 93.44 79 VAL A CA 1
ATOM 640 C C . VAL A 1 79 ? 1.935 -14.686 -4.590 1.00 93.44 79 VAL A C 1
ATOM 642 O O . VAL A 1 79 ? 2.365 -15.327 -3.635 1.00 93.44 79 VAL A O 1
ATOM 645 N N . ASP A 1 80 ? 2.667 -14.440 -5.678 1.00 89.94 80 ASP A N 1
ATOM 646 C CA . ASP A 1 80 ? 4.020 -14.973 -5.894 1.00 89.94 80 ASP A CA 1
ATOM 647 C C . ASP A 1 80 ? 5.138 -14.047 -5.367 1.00 89.94 80 ASP A C 1
ATOM 649 O O . ASP A 1 80 ? 6.325 -14.291 -5.598 1.00 89.94 80 ASP A O 1
ATOM 653 N N . ASP A 1 81 ? 4.782 -12.962 -4.675 1.00 96.25 81 ASP A N 1
ATOM 654 C CA . ASP A 1 81 ? 5.712 -11.976 -4.123 1.00 96.25 81 ASP A CA 1
ATOM 655 C C . ASP A 1 81 ? 5.314 -11.599 -2.694 1.00 96.25 81 ASP A C 1
ATOM 657 O O . ASP A 1 81 ? 4.759 -10.534 -2.430 1.00 96.25 81 ASP A O 1
ATOM 661 N N . GLU A 1 82 ? 5.602 -12.503 -1.757 1.00 95.56 82 GLU A N 1
ATOM 662 C CA . GLU A 1 82 ? 5.201 -12.383 -0.352 1.00 95.56 82 GLU A CA 1
ATOM 663 C C . GLU A 1 82 ? 5.657 -11.065 0.295 1.00 95.56 82 GLU A C 1
ATOM 665 O O . GLU A 1 82 ? 4.905 -10.444 1.048 1.00 95.56 82 GLU A O 1
ATOM 670 N N . ALA A 1 83 ? 6.870 -10.602 -0.024 1.00 97.06 83 ALA A N 1
ATOM 671 C CA . ALA A 1 83 ? 7.400 -9.352 0.509 1.00 97.06 83 ALA A CA 1
ATOM 672 C C . ALA A 1 83 ? 6.605 -8.142 0.001 1.00 97.06 83 ALA A C 1
ATOM 674 O O . ALA A 1 83 ? 6.237 -7.271 0.793 1.00 97.06 83 ALA A O 1
ATOM 675 N N . LEU A 1 84 ? 6.304 -8.095 -1.303 1.00 97.94 84 LEU A N 1
ATOM 676 C CA . LEU A 1 84 ? 5.492 -7.019 -1.864 1.00 97.94 84 LEU A CA 1
ATOM 677 C C . LEU A 1 84 ? 4.047 -7.096 -1.370 1.00 97.94 84 LEU A C 1
ATOM 679 O O . LEU A 1 84 ? 3.495 -6.069 -0.991 1.00 97.94 84 LEU A O 1
ATOM 683 N N . LEU A 1 85 ? 3.464 -8.297 -1.307 1.00 97.50 85 LEU A N 1
ATOM 684 C CA . LEU A 1 85 ? 2.123 -8.528 -0.773 1.00 97.50 85 LEU A CA 1
ATOM 685 C C . LEU A 1 85 ? 2.009 -7.979 0.645 1.00 97.50 85 LEU A C 1
ATOM 687 O O . LEU A 1 85 ? 1.096 -7.208 0.939 1.00 97.50 85 LEU A O 1
ATOM 691 N N . ARG A 1 86 ? 2.954 -8.345 1.518 1.00 97.56 86 ARG A N 1
ATOM 692 C CA . ARG A 1 86 ? 2.976 -7.890 2.908 1.00 97.56 86 ARG A CA 1
ATOM 693 C C . ARG A 1 86 ? 3.124 -6.372 2.995 1.00 97.56 86 ARG A C 1
ATOM 695 O O . ARG A 1 86 ? 2.398 -5.754 3.769 1.00 97.56 86 ARG A O 1
ATOM 702 N N . HIS A 1 87 ? 4.019 -5.772 2.208 1.00 98.25 87 HIS A N 1
ATOM 703 C CA . HIS A 1 87 ? 4.199 -4.317 2.178 1.00 98.25 87 HIS A CA 1
ATOM 704 C C . HIS A 1 87 ? 2.928 -3.591 1.717 1.00 98.25 87 HIS A C 1
ATOM 706 O O . HIS A 1 87 ? 2.467 -2.669 2.388 1.00 98.25 87 HIS A O 1
ATOM 712 N N . THR A 1 88 ? 2.319 -4.040 0.614 1.00 98.12 88 THR A N 1
ATOM 713 C CA . THR A 1 88 ? 1.062 -3.484 0.098 1.00 98.12 88 THR A CA 1
ATOM 714 C C . THR A 1 88 ? -0.061 -3.618 1.120 1.00 98.12 88 THR A C 1
ATOM 716 O O . THR A 1 88 ? -0.750 -2.645 1.398 1.00 98.12 88 THR A O 1
ATOM 719 N N . LEU A 1 89 ? -0.217 -4.781 1.752 1.00 98.31 89 LEU A N 1
ATOM 720 C CA . LEU A 1 89 ? -1.240 -4.974 2.774 1.00 98.31 89 LEU A CA 1
ATOM 721 C C . LEU A 1 89 ? -1.032 -4.057 3.986 1.00 98.31 89 LEU A C 1
ATOM 723 O O . LEU A 1 89 ? -1.997 -3.483 4.479 1.00 98.31 89 LEU A O 1
ATOM 727 N N . VAL A 1 90 ? 0.204 -3.879 4.459 1.00 98.38 90 VAL A N 1
ATOM 728 C CA . VAL A 1 90 ? 0.491 -2.936 5.554 1.00 98.38 90 VAL A CA 1
ATOM 729 C C . VAL A 1 90 ? 0.149 -1.504 5.150 1.00 98.38 90 VAL A C 1
ATOM 731 O O . VAL A 1 90 ? -0.472 -0.798 5.940 1.00 98.38 90 VAL A O 1
ATOM 734 N N . HIS A 1 91 ? 0.491 -1.087 3.930 1.00 98.44 91 HIS A N 1
ATOM 735 C CA . HIS A 1 91 ? 0.129 0.229 3.402 1.00 98.44 91 HIS A CA 1
ATOM 736 C C . HIS A 1 91 ? -1.388 0.461 3.437 1.00 98.44 91 HIS A C 1
ATOM 738 O O . HIS A 1 91 ? -1.857 1.453 3.993 1.00 98.44 91 HIS A O 1
ATOM 744 N N . GLU A 1 92 ? -2.168 -0.488 2.920 1.00 98.56 92 GLU A N 1
ATOM 745 C CA . GLU A 1 92 ? -3.629 -0.384 2.929 1.00 98.56 92 GLU A CA 1
ATOM 746 C C . GLU A 1 92 ? -4.215 -0.466 4.350 1.00 98.56 92 GLU A C 1
ATOM 748 O O . GLU A 1 92 ? -5.152 0.254 4.693 1.00 98.56 92 GLU A O 1
ATOM 753 N N . LEU A 1 93 ? -3.629 -1.272 5.241 1.00 98.50 93 LEU A N 1
ATOM 754 C CA . LEU A 1 93 ? -4.046 -1.326 6.645 1.00 98.50 93 LEU A CA 1
ATOM 755 C C . LEU A 1 93 ? -3.821 0.003 7.370 1.00 98.50 93 LEU A C 1
ATOM 757 O O . LEU A 1 93 ? -4.641 0.373 8.209 1.00 98.50 93 LEU A O 1
ATOM 761 N N . LEU A 1 94 ? -2.750 0.737 7.059 1.00 98.44 94 LEU A N 1
ATOM 762 C CA . LEU A 1 94 ? -2.523 2.070 7.620 1.00 98.44 94 LEU A CA 1
ATOM 763 C C . LEU A 1 94 ? -3.613 3.052 7.177 1.00 98.44 94 LEU A C 1
ATOM 765 O O . LEU A 1 94 ? -4.146 3.794 8.011 1.00 98.44 94 LEU A O 1
ATOM 769 N N . HIS A 1 95 ? -4.011 3.010 5.903 1.00 98.12 95 HIS A N 1
ATOM 770 C CA . HIS A 1 95 ? -5.159 3.770 5.416 1.00 98.12 95 HIS A CA 1
ATOM 771 C C . HIS A 1 95 ? -6.447 3.373 6.140 1.00 98.12 95 HIS A C 1
ATOM 773 O O . HIS A 1 95 ? -7.121 4.244 6.699 1.00 98.12 95 HIS A O 1
ATOM 779 N N . ALA A 1 96 ? -6.749 2.074 6.219 1.00 98.12 96 ALA A N 1
ATOM 780 C CA . ALA A 1 96 ? -7.920 1.548 6.921 1.00 98.12 96 ALA A CA 1
ATOM 781 C C . ALA A 1 96 ? -7.943 1.957 8.405 1.00 98.12 96 ALA A C 1
ATOM 783 O O . ALA A 1 96 ? -8.999 2.281 8.947 1.00 98.12 96 ALA A O 1
ATOM 784 N N . ALA A 1 97 ? -6.774 2.019 9.049 1.00 97.94 97 ALA A N 1
ATOM 785 C CA . ALA A 1 97 ? -6.600 2.427 10.441 1.00 97.94 97 ALA A CA 1
ATOM 786 C C . ALA A 1 97 ? -6.792 3.940 10.674 1.00 97.94 97 ALA A C 1
ATOM 788 O O . ALA A 1 97 ? -6.915 4.379 11.822 1.00 97.94 97 ALA A O 1
ATOM 789 N N . GLY A 1 98 ? -6.888 4.738 9.606 1.00 96.81 98 GLY A N 1
ATOM 790 C CA . GLY A 1 98 ? -7.197 6.167 9.655 1.00 96.81 98 GLY A CA 1
ATOM 791 C C . GLY A 1 98 ? -6.027 7.093 9.320 1.00 96.81 98 GLY A C 1
ATOM 792 O O . GLY A 1 98 ? -6.162 8.309 9.493 1.00 96.81 98 GLY A O 1
ATOM 793 N N . LEU A 1 99 ? -4.901 6.568 8.824 1.00 96.75 99 LEU A N 1
ATOM 794 C CA . LEU A 1 99 ? -3.826 7.371 8.238 1.00 96.75 99 LEU A CA 1
ATOM 795 C C . LEU A 1 99 ? -4.161 7.638 6.765 1.00 96.75 99 LEU A C 1
ATOM 797 O O . LEU A 1 99 ? -3.662 6.975 5.864 1.00 96.75 99 LEU A O 1
ATOM 801 N N . LEU A 1 100 ? -5.055 8.595 6.518 1.00 93.94 100 LEU A N 1
ATOM 802 C CA . LEU A 1 100 ? -5.668 8.806 5.196 1.00 93.94 100 LEU A CA 1
ATOM 803 C C . LEU A 1 100 ? -4.736 9.441 4.144 1.00 93.94 100 LEU A C 1
ATOM 805 O O . LEU A 1 100 ? -5.097 9.496 2.975 1.00 93.94 100 LEU A O 1
ATOM 809 N N . GLU A 1 101 ? -3.559 9.931 4.541 1.00 93.81 101 GLU A N 1
ATOM 810 C CA . GLU A 1 101 ? -2.604 10.614 3.660 1.00 93.81 101 GLU A CA 1
ATOM 811 C C . GLU A 1 101 ? -1.212 9.971 3.727 1.00 93.81 101 GLU A C 1
ATOM 813 O O . GLU A 1 101 ? -0.761 9.530 4.790 1.00 93.81 101 GLU A O 1
ATOM 818 N N . HIS A 1 102 ? -0.482 10.002 2.606 1.00 94.00 102 HIS A N 1
ATOM 819 C CA . HIS A 1 102 ? 0.902 9.522 2.486 1.00 94.00 102 HIS A CA 1
ATOM 820 C C . HIS A 1 102 ? 1.920 10.490 3.106 1.00 94.00 102 HIS A C 1
ATOM 822 O O . HIS A 1 102 ? 2.748 11.092 2.423 1.00 94.00 102 HIS A O 1
ATOM 828 N N . THR A 1 103 ? 1.858 10.657 4.422 1.00 95.56 103 THR A N 1
ATOM 829 C CA . THR A 1 103 ? 2.848 11.438 5.180 1.00 95.56 103 THR A CA 1
ATOM 830 C C . THR A 1 103 ? 4.184 10.694 5.313 1.00 95.56 103 THR A C 1
ATOM 832 O O . THR A 1 103 ? 4.258 9.479 5.144 1.00 95.56 103 THR A O 1
ATOM 835 N N . GLU A 1 104 ? 5.259 11.392 5.699 1.00 95.69 104 GLU A N 1
ATOM 836 C CA . GLU A 1 104 ? 6.553 10.746 5.992 1.00 95.69 104 GLU A CA 1
ATOM 837 C C . GLU A 1 104 ? 6.424 9.664 7.080 1.00 95.69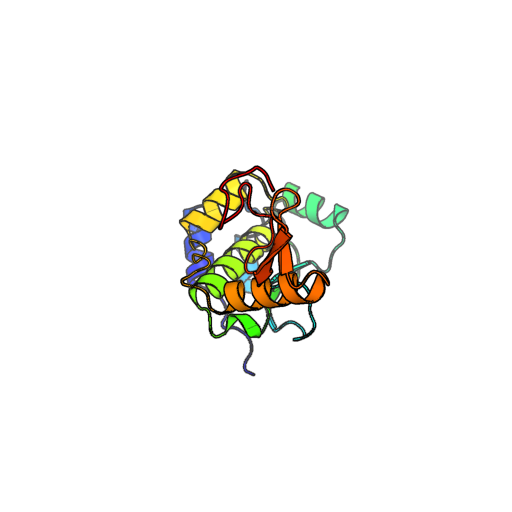 104 GLU A C 1
ATOM 839 O O . GLU A 1 104 ? 7.043 8.605 6.984 1.00 95.69 104 GLU A O 1
ATOM 844 N N . ARG A 1 105 ? 5.577 9.906 8.092 1.00 94.25 105 ARG A N 1
ATOM 845 C CA . ARG A 1 105 ? 5.269 8.935 9.151 1.00 94.25 105 ARG A CA 1
ATOM 846 C C . ARG A 1 105 ? 4.616 7.676 8.587 1.00 94.25 105 ARG A C 1
ATOM 848 O O . ARG A 1 105 ? 5.004 6.584 8.984 1.00 94.25 105 ARG A O 1
ATOM 855 N N . HIS A 1 106 ? 3.671 7.833 7.661 1.00 96.06 106 HIS A N 1
ATOM 856 C CA . HIS A 1 106 ? 3.003 6.718 6.991 1.00 96.06 106 HIS A CA 1
ATOM 857 C C . HIS A 1 106 ? 4.006 5.835 6.238 1.00 96.06 106 HIS A C 1
ATOM 859 O O . HIS A 1 106 ? 4.061 4.630 6.469 1.00 96.06 106 HIS A O 1
ATOM 865 N N . THR A 1 107 ? 4.851 6.444 5.402 1.00 95.31 107 THR A N 1
ATOM 866 C CA . THR A 1 107 ? 5.859 5.717 4.617 1.00 95.31 107 THR A CA 1
ATOM 867 C C . THR A 1 107 ? 6.870 5.002 5.508 1.00 95.31 107 THR A C 1
ATOM 869 O O . THR A 1 107 ? 7.098 3.810 5.329 1.00 95.31 107 THR A O 1
ATOM 872 N N . LYS A 1 108 ? 7.429 5.690 6.515 1.00 96.81 108 LYS A N 1
ATOM 873 C CA . LYS A 1 108 ? 8.386 5.072 7.447 1.00 96.81 108 LYS A CA 1
ATOM 874 C C . LYS A 1 108 ? 7.785 3.884 8.180 1.00 96.81 108 LYS A C 1
ATOM 876 O O . LYS A 1 108 ? 8.447 2.867 8.325 1.00 96.81 108 LYS A O 1
ATOM 881 N N . LEU A 1 109 ? 6.537 4.002 8.624 1.00 97.00 109 LEU A N 1
ATOM 882 C CA . LEU A 1 109 ? 5.893 2.931 9.367 1.00 97.00 109 LEU A CA 1
ATOM 883 C C . LEU A 1 109 ? 5.626 1.699 8.491 1.00 97.00 109 LEU A C 1
ATOM 885 O O . LEU A 1 109 ? 5.838 0.575 8.943 1.00 97.00 109 LEU A O 1
ATOM 889 N N . ALA A 1 110 ? 5.207 1.903 7.239 1.00 97.12 110 ALA A N 1
ATOM 890 C CA . ALA A 1 110 ? 5.073 0.810 6.281 1.00 97.12 110 ALA A CA 1
ATOM 891 C C . ALA A 1 110 ? 6.420 0.104 6.052 1.00 97.12 110 ALA A C 1
ATOM 893 O O . ALA A 1 110 ? 6.485 -1.121 6.143 1.00 97.12 110 ALA A O 1
ATOM 894 N N . ASP A 1 111 ? 7.495 0.870 5.844 1.00 97.19 111 ASP A N 1
ATOM 895 C CA . ASP A 1 111 ? 8.849 0.341 5.641 1.00 97.19 111 ASP A CA 1
ATOM 896 C C . ASP A 1 111 ? 9.402 -0.379 6.884 1.00 97.19 111 ASP A C 1
ATOM 898 O O . ASP A 1 111 ? 10.110 -1.372 6.751 1.00 97.19 111 ASP A O 1
ATOM 902 N N . GLU A 1 112 ? 9.087 0.093 8.093 1.00 97.06 112 GLU A N 1
ATOM 903 C CA . GLU A 1 112 ? 9.511 -0.530 9.355 1.00 97.06 112 GLU A CA 1
ATOM 904 C C . GLU A 1 112 ? 8.805 -1.872 9.606 1.00 97.06 112 GLU A C 1
ATOM 906 O O . GLU A 1 112 ? 9.448 -2.842 10.008 1.00 97.06 112 GLU A O 1
ATOM 911 N N . ILE A 1 113 ? 7.490 -1.947 9.370 1.00 97.06 113 ILE A N 1
ATOM 912 C CA . ILE A 1 113 ? 6.678 -3.146 9.652 1.00 97.06 113 ILE A CA 1
ATOM 913 C C . ILE A 1 113 ? 6.813 -4.197 8.542 1.00 97.06 113 ILE A C 1
ATOM 915 O O . ILE A 1 113 ? 6.823 -5.408 8.801 1.00 97.06 113 ILE A O 1
ATOM 919 N N . ALA A 1 114 ? 6.867 -3.745 7.294 1.00 97.25 114 ALA A N 1
ATOM 920 C CA . ALA A 1 114 ? 6.972 -4.595 6.122 1.00 97.25 114 ALA A CA 1
ATOM 921 C C . ALA A 1 114 ? 7.841 -3.899 5.070 1.00 97.25 114 ALA A C 1
ATOM 923 O O . ALA A 1 114 ? 7.302 -3.270 4.162 1.00 97.25 114 ALA A O 1
ATOM 924 N N . PRO A 1 115 ? 9.176 -4.009 5.167 1.00 97.12 115 PRO A N 1
ATOM 925 C CA . PRO A 1 115 ? 10.080 -3.385 4.212 1.00 97.12 115 PRO A CA 1
ATOM 926 C C . PRO A 1 115 ? 9.742 -3.792 2.769 1.00 97.12 115 PRO A C 1
ATOM 928 O O . PRO A 1 115 ? 9.576 -4.988 2.503 1.00 97.12 115 PRO A O 1
ATOM 931 N N . PRO A 1 116 ? 9.663 -2.841 1.822 1.00 95.00 116 PRO A N 1
ATOM 932 C CA . PRO A 1 116 ? 9.378 -3.172 0.436 1.00 95.00 116 PRO A CA 1
ATOM 933 C C . PRO A 1 116 ? 10.533 -3.987 -0.162 1.00 95.00 116 PRO A C 1
ATOM 935 O O . PRO A 1 116 ? 11.707 -3.721 0.131 1.00 95.00 116 PRO A O 1
ATOM 938 N N . PRO A 1 117 ? 10.251 -4.964 -1.041 1.00 96.69 117 PRO A N 1
ATOM 939 C CA . PRO A 1 117 ? 11.310 -5.688 -1.717 1.00 96.69 117 PRO A CA 1
ATOM 940 C C . PRO A 1 117 ? 12.064 -4.772 -2.682 1.00 96.69 117 PRO A C 1
ATOM 942 O O . PRO A 1 117 ? 11.530 -3.828 -3.266 1.00 96.69 117 PRO A O 1
ATOM 945 N N . THR A 1 118 ? 13.326 -5.107 -2.925 1.00 96.19 118 THR A N 1
ATOM 946 C CA . THR A 1 118 ? 14.082 -4.477 -4.007 1.00 96.19 118 THR A CA 1
ATOM 947 C C . THR A 1 118 ? 13.550 -4.921 -5.369 1.00 96.19 118 THR A C 1
ATOM 949 O O . THR A 1 118 ? 13.026 -6.024 -5.535 1.00 96.19 118 THR A O 1
ATOM 952 N N . LEU A 1 119 ? 13.792 -4.105 -6.393 1.00 93.00 119 LEU A N 1
ATOM 953 C CA . LEU A 1 119 ? 13.450 -4.446 -7.773 1.00 93.00 119 LEU A CA 1
ATOM 954 C C . LEU A 1 119 ? 14.095 -5.757 -8.250 1.00 93.00 119 LEU A C 1
ATOM 956 O O . LEU A 1 119 ? 13.527 -6.438 -9.089 1.00 93.00 119 LEU A O 1
ATOM 960 N N . SER A 1 120 ? 15.278 -6.129 -7.754 1.00 93.06 120 SER A N 1
ATOM 961 C CA . SER A 1 120 ? 15.917 -7.400 -8.124 1.00 93.06 120 SER A CA 1
ATOM 962 C C . SER A 1 120 ? 15.315 -8.608 -7.411 1.00 93.06 120 SER A C 1
ATOM 964 O O . SER A 1 120 ? 15.332 -9.700 -7.973 1.00 93.06 120 SER A O 1
ATOM 966 N N . SER A 1 121 ? 14.799 -8.425 -6.193 1.00 94.31 121 SER A N 1
ATOM 967 C CA . SER A 1 121 ? 14.221 -9.505 -5.385 1.00 94.31 121 SER A CA 1
ATOM 968 C C . SER A 1 121 ? 12.731 -9.729 -5.647 1.00 94.31 121 SER A C 1
ATOM 970 O O . SER A 1 121 ? 12.219 -10.781 -5.294 1.00 94.31 121 SER A O 1
ATOM 972 N N . SER A 1 122 ? 12.044 -8.775 -6.278 1.00 97.12 122 SER A N 1
ATOM 973 C CA . SER A 1 122 ? 10.609 -8.850 -6.562 1.00 97.12 122 SER A CA 1
ATOM 974 C C . SER A 1 122 ? 10.336 -9.303 -8.008 1.00 97.12 122 SER A C 1
ATOM 976 O O . SER A 1 122 ? 10.747 -8.620 -8.954 1.00 97.12 122 SER A O 1
ATOM 978 N N . PRO A 1 123 ? 9.677 -10.452 -8.253 1.00 94.62 123 PRO A N 1
ATOM 979 C CA . PRO A 1 123 ? 9.189 -10.805 -9.589 1.00 94.62 123 PRO A CA 1
ATOM 980 C C . PRO A 1 123 ? 8.118 -9.829 -10.100 1.00 94.62 123 PRO A C 1
ATOM 982 O O . PRO A 1 123 ? 8.159 -9.452 -11.273 1.00 94.62 123 PRO A O 1
ATOM 985 N N . VAL A 1 124 ? 7.225 -9.352 -9.227 1.00 95.38 124 VAL A N 1
ATOM 986 C CA . VAL A 1 124 ? 6.130 -8.449 -9.610 1.00 95.38 124 VAL A CA 1
ATOM 987 C C . VAL A 1 124 ? 6.659 -7.088 -10.056 1.00 95.38 124 VAL A C 1
ATOM 989 O O . VAL A 1 124 ? 6.331 -6.635 -11.151 1.00 95.38 124 VAL A O 1
ATOM 992 N N . LEU A 1 125 ? 7.550 -6.454 -9.285 1.00 94.94 125 LEU A N 1
ATOM 993 C CA . LEU A 1 125 ? 8.131 -5.157 -9.653 1.00 94.94 125 LEU A CA 1
ATOM 994 C C . LEU A 1 125 ? 8.934 -5.233 -10.960 1.00 94.94 125 LEU A C 1
ATOM 996 O O . LEU A 1 125 ? 8.950 -4.269 -11.730 1.00 94.94 125 LEU A O 1
ATOM 1000 N N . ARG A 1 126 ? 9.591 -6.368 -11.243 1.00 93.06 126 ARG A N 1
ATOM 1001 C CA . ARG A 1 126 ? 10.268 -6.586 -12.533 1.00 93.06 126 ARG A CA 1
ATOM 1002 C C . ARG A 1 126 ? 9.270 -6.636 -13.680 1.00 93.06 126 ARG A C 1
ATOM 1004 O O . ARG A 1 126 ? 9.461 -5.894 -14.641 1.00 93.06 126 ARG A O 1
ATOM 1011 N N . SER A 1 127 ? 8.210 -7.429 -13.533 1.00 91.44 127 SER A N 1
ATOM 1012 C CA . SER A 1 127 ? 7.139 -7.550 -14.526 1.00 91.44 127 SER A CA 1
ATOM 1013 C C . SER A 1 127 ? 6.467 -6.200 -14.802 1.00 91.44 127 SER A C 1
ATOM 1015 O O . SER A 1 127 ? 6.384 -5.768 -15.950 1.00 91.44 127 SER A O 1
ATOM 1017 N N . LEU A 1 128 ? 6.103 -5.453 -13.753 1.00 90.56 128 LEU A N 1
ATOM 1018 C CA . LEU A 1 128 ? 5.513 -4.116 -13.881 1.00 90.56 128 LEU A CA 1
ATOM 1019 C C . LEU A 1 128 ? 6.447 -3.137 -14.596 1.00 90.56 128 LEU A C 1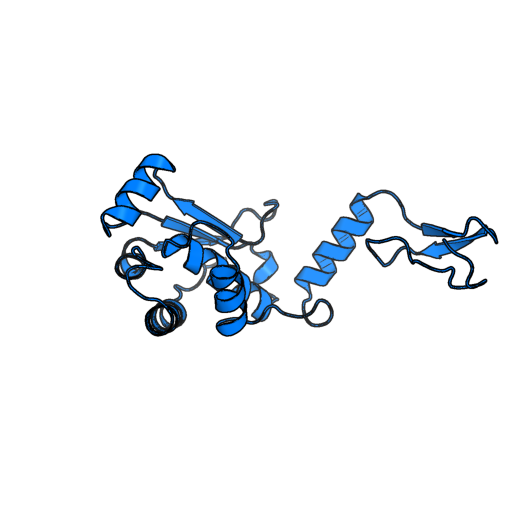
ATOM 1021 O O . LEU A 1 128 ? 6.013 -2.376 -15.460 1.00 90.56 128 LEU A O 1
ATOM 1025 N N . ARG A 1 129 ? 7.745 -3.161 -14.273 1.00 90.56 129 ARG A N 1
ATOM 1026 C CA . ARG A 1 129 ? 8.739 -2.327 -14.958 1.00 90.56 129 ARG A CA 1
ATOM 10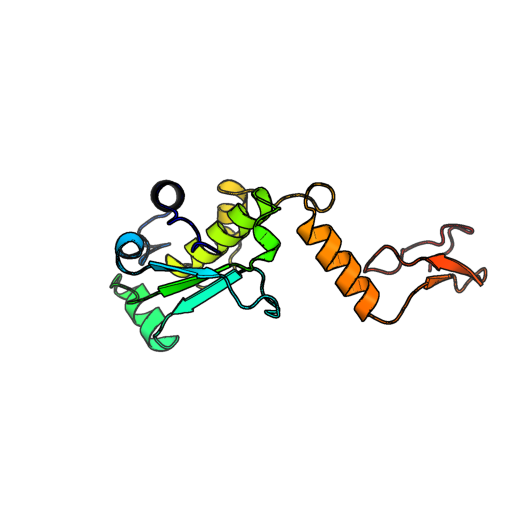27 C C . ARG A 1 129 ? 8.857 -2.693 -16.436 1.00 90.56 129 ARG A C 1
ATOM 1029 O O . ARG A 1 129 ? 8.935 -1.796 -17.269 1.00 90.56 129 ARG A O 1
ATOM 1036 N N . GLU A 1 130 ? 8.911 -3.979 -16.763 1.00 86.94 130 GLU A N 1
ATOM 1037 C CA . GLU A 1 130 ? 9.001 -4.462 -18.145 1.00 86.94 130 GLU A CA 1
ATOM 1038 C C . GLU A 1 130 ? 7.748 -4.096 -18.948 1.00 86.94 130 GLU A C 1
ATOM 1040 O O . GLU A 1 130 ? 7.864 -3.597 -20.072 1.00 86.94 130 GLU A O 1
ATOM 1045 N N . GLY A 1 131 ? 6.564 -4.231 -18.345 1.00 86.44 131 GLY A N 1
ATOM 1046 C CA . GLY A 1 131 ? 5.297 -3.775 -18.913 1.00 86.44 131 GLY A CA 1
ATOM 1047 C C . GLY A 1 131 ? 5.276 -2.264 -19.157 1.00 86.44 131 GLY A C 1
ATOM 1048 O O . GLY A 1 131 ? 4.953 -1.824 -20.260 1.00 86.44 131 GLY A O 1
ATOM 1049 N N . ALA A 1 132 ? 5.712 -1.462 -18.181 1.00 85.81 132 ALA A N 1
ATOM 1050 C CA . ALA A 1 132 ? 5.779 -0.004 -18.306 1.00 85.81 132 ALA A CA 1
ATOM 1051 C C . ALA A 1 132 ? 6.764 0.456 -19.396 1.00 85.81 132 ALA A C 1
ATOM 1053 O O . ALA A 1 132 ? 6.464 1.375 -20.162 1.00 85.81 132 ALA A O 1
ATOM 1054 N N . ILE A 1 133 ? 7.926 -0.199 -19.507 1.00 84.25 133 ILE A N 1
ATOM 1055 C CA . ILE A 1 133 ? 8.882 0.059 -20.593 1.00 84.25 133 ILE A CA 1
ATOM 1056 C C . ILE A 1 133 ? 8.241 -0.293 -21.940 1.00 84.25 133 ILE A C 1
ATOM 1058 O O . ILE A 1 133 ? 8.267 0.527 -22.856 1.00 84.25 133 ILE A O 1
ATOM 1062 N N . SER A 1 134 ? 7.608 -1.461 -22.048 1.00 82.25 134 SER A N 1
ATOM 1063 C CA . SER A 1 134 ? 6.974 -1.925 -23.289 1.00 82.25 134 SER A CA 1
ATOM 1064 C C . SER A 1 134 ? 5.839 -1.004 -23.751 1.00 82.25 134 SER A C 1
ATOM 1066 O O . SER A 1 134 ? 5.727 -0.714 -24.941 1.00 82.25 134 SER A O 1
ATOM 1068 N N . ALA A 1 135 ? 5.038 -0.483 -22.817 1.00 82.31 135 ALA A N 1
ATOM 1069 C CA . ALA A 1 135 ? 3.926 0.424 -23.105 1.00 82.31 135 ALA A CA 1
ATOM 1070 C C . ALA A 1 135 ? 4.372 1.812 -23.601 1.00 82.31 135 ALA A C 1
ATOM 1072 O O . ALA A 1 135 ? 3.615 2.504 -24.276 1.00 82.31 135 ALA A O 1
ATOM 1073 N N . SER A 1 136 ? 5.602 2.231 -23.297 1.00 76.44 136 SER A N 1
ATOM 1074 C CA . SER A 1 136 ? 6.095 3.575 -23.628 1.00 76.44 136 SER A CA 1
ATOM 1075 C C . SER A 1 136 ? 6.546 3.768 -25.087 1.00 76.44 136 SER A C 1
ATOM 1077 O O . SER A 1 136 ? 6.977 4.858 -25.453 1.00 76.44 136 SER A O 1
ATOM 1079 N N . GLY A 1 137 ? 6.463 2.730 -25.928 1.00 75.50 137 GLY A N 1
ATOM 1080 C CA . GLY A 1 137 ? 6.690 2.799 -27.380 1.00 75.50 137 GLY A CA 1
ATOM 1081 C C . GLY A 1 137 ? 8.155 2.890 -27.834 1.00 75.50 137 GLY A C 1
ATOM 1082 O O . GLY A 1 137 ? 8.489 2.423 -28.924 1.00 75.50 137 GLY A O 1
ATOM 1083 N N . GLU A 1 138 ? 9.054 3.424 -27.007 1.00 79.44 138 GLU A N 1
ATOM 1084 C CA . GLU A 1 138 ? 10.490 3.500 -27.300 1.00 79.44 138 GLU A CA 1
ATOM 1085 C C . GLU A 1 138 ? 11.201 2.182 -26.957 1.00 79.44 138 GLU A C 1
ATOM 1087 O O . GLU A 1 138 ? 11.409 1.862 -25.785 1.00 79.44 138 GLU A O 1
ATOM 1092 N N . LYS A 1 139 ? 11.616 1.428 -27.982 1.00 82.75 139 LYS A N 1
ATOM 1093 C CA . LYS A 1 139 ? 12.321 0.140 -27.819 1.00 82.75 139 LYS A CA 1
ATOM 1094 C C . LYS A 1 139 ? 13.829 0.277 -27.605 1.00 82.75 139 LYS A C 1
ATOM 1096 O O . LYS A 1 139 ? 14.453 -0.609 -27.019 1.00 82.75 139 LYS A O 1
ATOM 1101 N N . TYR A 1 140 ? 14.414 1.380 -28.061 1.00 87.56 140 TYR A N 1
ATOM 1102 C CA . TYR A 1 140 ? 15.858 1.569 -28.078 1.00 87.56 140 TYR A CA 1
ATOM 1103 C C . TYR A 1 140 ? 16.256 2.952 -27.584 1.00 87.56 140 TYR A C 1
ATOM 1105 O O . TYR A 1 140 ? 15.567 3.946 -27.802 1.00 87.56 140 TYR A O 1
ATOM 1113 N N . TRP A 1 141 ? 17.418 3.004 -26.949 1.00 90.56 141 TRP A N 1
ATOM 1114 C CA . TRP A 1 141 ? 18.145 4.235 -26.709 1.00 90.56 141 TRP A CA 1
ATOM 1115 C C . TRP A 1 141 ? 19.098 4.489 -27.868 1.00 90.56 141 TRP A C 1
ATOM 1117 O O . TRP A 1 141 ? 19.881 3.610 -28.218 1.00 90.56 141 TRP A O 1
ATOM 1127 N N . ILE A 1 142 ? 19.058 5.698 -28.427 1.00 91.75 142 ILE A N 1
ATOM 1128 C CA . ILE A 1 142 ? 19.943 6.123 -29.513 1.00 91.75 142 ILE A CA 1
ATOM 1129 C C . ILE A 1 142 ? 20.788 7.296 -29.016 1.00 91.75 142 ILE A C 1
ATOM 1131 O O . ILE A 1 142 ? 20.258 8.296 -28.525 1.00 91.75 142 ILE A O 1
ATOM 1135 N N . CYS A 1 143 ? 22.111 7.180 -29.132 1.00 93.50 143 CYS A N 1
ATOM 1136 C CA . CYS A 1 143 ? 23.026 8.269 -28.802 1.00 93.50 143 CYS A CA 1
ATOM 1137 C C . CYS A 1 143 ? 23.050 9.319 -29.917 1.00 93.50 143 CYS A C 1
ATOM 1139 O O . CYS A 1 143 ? 23.466 9.018 -31.036 1.00 93.50 143 CYS A O 1
ATOM 1141 N N . ALA A 1 144 ? 22.723 10.571 -29.589 1.00 91.31 144 ALA A N 1
ATOM 1142 C CA . ALA A 1 144 ? 22.750 11.670 -30.554 1.00 91.31 144 ALA A CA 1
ATOM 1143 C C . ALA A 1 144 ? 24.161 11.976 -31.099 1.00 91.31 144 ALA A C 1
ATOM 1145 O O . ALA A 1 144 ? 24.300 12.443 -32.224 1.00 91.31 144 ALA A O 1
ATOM 1146 N N . SER A 1 145 ? 25.220 11.704 -30.324 1.00 93.19 145 SER A N 1
ATOM 1147 C CA . SER A 1 145 ? 26.601 12.023 -30.718 1.00 93.19 145 SER A CA 1
ATOM 1148 C C . SER A 1 145 ? 27.260 10.980 -31.621 1.00 93.19 145 SER A C 1
ATOM 1150 O O . SER A 1 145 ? 28.096 11.342 -32.441 1.00 93.19 145 SER A O 1
ATOM 1152 N N . CYS A 1 146 ? 26.957 9.688 -31.447 1.00 94.25 146 CYS A N 1
ATOM 1153 C CA . CYS A 1 146 ? 27.634 8.612 -32.191 1.00 94.25 146 CYS A CA 1
ATOM 1154 C C . CYS A 1 146 ? 26.693 7.638 -32.911 1.00 94.25 146 CYS A C 1
ATOM 1156 O O . CYS A 1 146 ? 27.174 6.691 -33.531 1.00 94.25 146 CYS A O 1
ATOM 1158 N N . GLY A 1 147 ? 25.375 7.823 -32.796 1.00 92.12 147 GLY A N 1
ATOM 1159 C CA . GLY A 1 147 ? 24.367 6.967 -33.423 1.00 92.12 147 GLY A CA 1
ATOM 1160 C C . GLY A 1 147 ? 24.285 5.549 -32.855 1.00 92.12 147 GLY A C 1
ATOM 1161 O O . GLY A 1 147 ? 23.583 4.719 -33.417 1.00 92.12 147 GLY A O 1
ATOM 1162 N N . TYR A 1 148 ? 25.003 5.236 -31.768 1.00 93.69 148 TYR A N 1
ATOM 1163 C CA . TYR A 1 148 ? 24.919 3.916 -31.145 1.00 93.69 148 TYR A CA 1
ATOM 1164 C C . TYR A 1 148 ? 23.517 3.677 -30.588 1.00 93.69 148 TYR A C 1
ATOM 1166 O O . TYR A 1 148 ? 23.021 4.491 -29.806 1.00 93.69 148 TYR A O 1
ATOM 1174 N N . GLU A 1 149 ? 22.929 2.553 -30.982 1.00 92.62 149 GLU A N 1
ATOM 1175 C CA . GLU A 1 149 ? 21.602 2.103 -30.584 1.00 92.62 149 GLU A CA 1
ATOM 1176 C C . GLU A 1 149 ? 21.718 0.875 -29.677 1.00 92.62 149 GLU A C 1
ATOM 1178 O O . GLU A 1 149 ? 22.519 -0.026 -29.935 1.00 92.62 149 GLU A O 1
ATOM 1183 N N . TRP A 1 150 ? 20.933 0.831 -28.602 1.00 92.19 150 TRP A N 1
ATOM 1184 C CA . TRP A 1 150 ? 20.835 -0.350 -27.746 1.00 92.19 150 TRP A CA 1
ATOM 1185 C C . TRP A 1 150 ? 19.459 -0.487 -27.113 1.00 92.19 150 TRP A C 1
ATOM 1187 O O . TRP A 1 150 ? 18.729 0.488 -26.945 1.00 92.19 150 TRP A O 1
ATOM 1197 N N . GLU A 1 151 ? 19.114 -1.721 -26.755 1.00 87.88 151 GLU A N 1
ATOM 1198 C CA . GLU A 1 151 ? 17.825 -2.063 -26.160 1.00 87.88 151 GLU A CA 1
ATOM 1199 C C . GLU A 1 151 ? 17.564 -1.257 -24.881 1.00 87.88 151 GLU A C 1
ATOM 1201 O O . GLU A 1 151 ? 18.400 -1.181 -23.967 1.00 87.88 151 GLU A O 1
ATOM 1206 N N . ARG A 1 152 ? 16.373 -0.662 -24.800 1.00 85.94 152 ARG A N 1
ATOM 1207 C CA . ARG A 1 152 ? 15.939 0.064 -23.615 1.00 85.94 152 ARG A CA 1
ATOM 1208 C C . ARG A 1 152 ? 15.576 -0.914 -22.501 1.00 85.94 152 ARG A C 1
ATOM 1210 O O . ARG A 1 152 ? 14.566 -1.600 -22.555 1.00 85.94 152 ARG A O 1
ATOM 1217 N N . ARG A 1 153 ? 16.376 -0.902 -21.432 1.00 81.62 153 ARG A N 1
ATOM 1218 C CA . ARG A 1 153 ? 16.142 -1.692 -20.202 1.00 81.62 153 ARG A CA 1
ATOM 1219 C C . ARG A 1 153 ? 15.801 -0.849 -18.973 1.00 81.62 153 ARG A C 1
ATOM 1221 O O . ARG A 1 153 ? 15.628 -1.372 -17.876 1.00 81.62 153 ARG A O 1
ATOM 1228 N N . THR A 1 154 ? 15.743 0.470 -19.137 1.00 80.81 154 THR A N 1
ATOM 1229 C CA . THR A 1 154 ? 15.523 1.440 -18.059 1.00 80.81 154 THR A CA 1
ATOM 1230 C C . THR A 1 154 ? 14.372 2.371 -18.408 1.00 80.81 154 THR A C 1
ATOM 1232 O O . THR A 1 154 ? 14.166 2.704 -19.571 1.00 80.81 154 THR A O 1
ATOM 1235 N N . MET A 1 155 ? 13.644 2.849 -17.396 1.00 79.88 155 MET A N 1
ATOM 1236 C CA . MET A 1 155 ? 12.599 3.859 -17.602 1.00 79.88 155 MET A CA 1
ATOM 1237 C C . MET A 1 155 ? 13.195 5.205 -18.014 1.00 79.88 155 MET A C 1
ATOM 1239 O O . MET A 1 155 ? 12.717 5.828 -18.956 1.00 79.88 155 MET A O 1
ATOM 1243 N N . ARG A 1 156 ? 14.261 5.641 -17.336 1.00 83.06 156 ARG A N 1
ATOM 1244 C CA . ARG A 1 156 ? 14.956 6.892 -17.654 1.00 83.06 156 ARG A CA 1
ATOM 1245 C C . ARG A 1 156 ? 16.014 6.656 -18.724 1.00 83.06 156 ARG A C 1
ATOM 1247 O O . ARG A 1 156 ? 16.727 5.646 -18.670 1.00 83.06 156 ARG A O 1
ATOM 1254 N N . LYS A 1 157 ? 16.139 7.618 -19.642 1.00 84.44 157 LYS A N 1
ATOM 1255 C CA . LYS A 1 157 ? 17.241 7.676 -20.602 1.00 84.44 157 LYS A CA 1
ATOM 1256 C C . LYS A 1 157 ? 18.571 7.712 -19.830 1.00 84.44 157 LYS A C 1
ATOM 1258 O O . LYS A 1 157 ? 18.694 8.506 -18.892 1.00 84.44 157 LYS A O 1
ATOM 1263 N N . PRO A 1 158 ? 19.547 6.845 -20.155 1.00 87.44 158 PRO A N 1
ATOM 1264 C CA . PRO A 1 158 ? 20.863 6.866 -19.527 1.00 87.44 158 PRO A CA 1
ATOM 1265 C C . PRO A 1 158 ? 21.501 8.243 -19.669 1.00 87.44 158 PRO A C 1
ATOM 1267 O O . PRO A 1 158 ? 21.378 8.855 -20.720 1.00 87.44 158 PRO A O 1
ATOM 1270 N N . ALA A 1 159 ? 22.208 8.723 -18.644 1.00 92.12 159 ALA A N 1
ATOM 1271 C CA . ALA A 1 159 ? 22.853 10.037 -18.708 1.00 92.12 159 ALA A CA 1
ATOM 1272 C C . ALA A 1 159 ? 24.006 10.084 -19.727 1.00 92.12 159 ALA A C 1
ATOM 1274 O O . ALA A 1 159 ? 24.328 11.147 -20.253 1.00 92.12 159 ALA A O 1
ATOM 1275 N N . ARG A 1 160 ? 24.646 8.939 -19.996 1.00 92.44 160 ARG A N 1
ATOM 1276 C CA . ARG A 1 160 ? 25.796 8.819 -20.897 1.00 92.44 160 ARG A CA 1
ATOM 1277 C C . ARG A 1 160 ? 25.664 7.620 -21.823 1.00 92.44 160 ARG A C 1
ATOM 1279 O O . ARG A 1 160 ? 25.072 6.605 -21.460 1.00 92.44 160 ARG A O 1
ATOM 1286 N N . CYS A 1 161 ? 26.250 7.740 -23.009 1.00 92.75 161 CYS A N 1
ATOM 1287 C CA . CYS A 1 161 ? 26.290 6.670 -23.994 1.00 92.75 161 CYS A CA 1
ATOM 1288 C C . CYS A 1 161 ? 27.214 5.531 -23.546 1.00 92.75 161 CYS A C 1
ATOM 1290 O O . CYS A 1 161 ? 28.361 5.775 -23.174 1.00 92.75 161 CYS A O 1
ATOM 1292 N N . LEU A 1 162 ? 26.745 4.286 -23.678 1.00 90.94 162 LEU A N 1
ATOM 1293 C CA . LEU A 1 162 ? 27.524 3.079 -23.366 1.00 90.94 162 LEU A CA 1
ATOM 1294 C C . LEU A 1 162 ? 28.744 2.879 -24.284 1.00 90.94 162 LEU A C 1
ATOM 1296 O O . LEU A 1 162 ? 29.660 2.151 -23.918 1.00 90.94 162 LEU A O 1
ATOM 1300 N N . LYS A 1 163 ? 28.760 3.509 -25.468 1.00 94.25 163 LYS A N 1
ATOM 1301 C CA . LYS A 1 163 ? 29.842 3.381 -26.456 1.00 94.25 163 LYS A CA 1
ATOM 1302 C C . LYS A 1 163 ? 30.837 4.540 -26.419 1.00 94.25 163 LYS A C 1
ATOM 1304 O O . LYS A 1 163 ? 32.036 4.301 -26.391 1.00 94.25 163 LYS A O 1
ATOM 1309 N N . CYS A 1 164 ? 30.364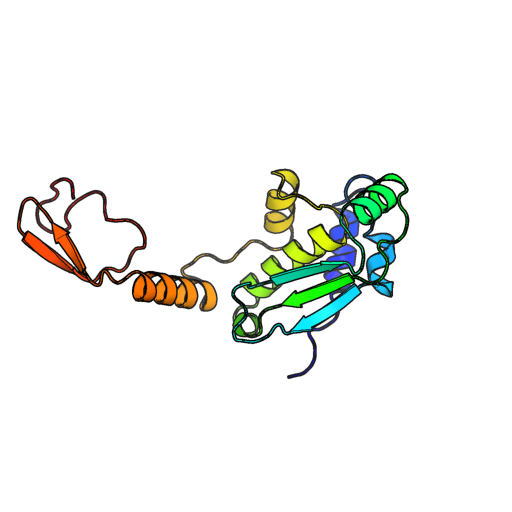 5.788 -26.458 1.00 95.06 164 CYS A N 1
ATOM 1310 C CA . CYS A 1 164 ? 31.240 6.965 -26.579 1.00 95.06 164 CYS A CA 1
ATOM 1311 C C . CYS A 1 164 ? 31.321 7.837 -25.318 1.00 95.06 164 CYS A C 1
ATOM 1313 O O . CYS A 1 164 ? 31.989 8.866 -25.345 1.00 95.06 164 CYS A O 1
ATOM 1315 N N . ALA A 1 165 ? 30.620 7.475 -24.236 1.00 93.38 165 ALA A N 1
ATOM 1316 C CA . ALA A 1 165 ? 30.554 8.218 -22.970 1.00 93.38 165 ALA A CA 1
ATOM 1317 C C . ALA A 1 165 ? 30.037 9.675 -23.051 1.00 93.38 165 ALA A C 1
ATOM 1319 O O . ALA A 1 165 ? 29.973 10.362 -22.021 1.00 93.38 165 ALA A O 1
ATOM 1320 N N . ALA A 1 166 ? 29.625 10.139 -24.237 1.00 92.31 166 ALA A N 1
ATOM 1321 C CA . ALA A 1 166 ? 28.983 11.433 -24.439 1.00 92.31 166 ALA A CA 1
ATOM 1322 C C . ALA A 1 166 ? 27.624 11.498 -23.729 1.00 92.31 166 ALA A C 1
ATOM 1324 O O . ALA A 1 166 ? 27.007 10.464 -23.455 1.00 92.31 166 ALA A O 1
ATOM 1325 N N . LEU A 1 167 ? 27.171 12.719 -23.433 1.00 90.56 167 LEU A N 1
ATOM 1326 C CA . LEU A 1 167 ? 25.819 12.962 -22.934 1.00 90.56 167 LEU A CA 1
ATOM 1327 C C . LEU A 1 167 ? 24.789 12.516 -23.978 1.00 90.56 167 LEU A C 1
ATOM 1329 O O . LEU A 1 167 ? 25.027 12.597 -25.182 1.00 90.56 167 LEU A O 1
ATOM 1333 N N . MET A 1 168 ? 23.686 11.979 -23.475 1.00 84.19 168 MET A N 1
ATOM 1334 C CA . MET A 1 168 ? 22.747 11.149 -24.223 1.00 84.19 168 MET A CA 1
ATOM 1335 C C . MET A 1 168 ? 21.595 11.908 -24.858 1.00 84.19 168 MET A C 1
ATOM 1337 O O . MET A 1 168 ? 20.813 12.554 -24.130 1.00 84.19 168 MET A O 1
#